Protein AF-A0A7S2VMK8-F1 (afdb_monomer_lite)

Radius of gyration: 17.25 Å; chains: 1; bounding box: 42×34×52 Å

Organism: NCBI:txid1333877

pLDDT: mean 91.57, std 7.91, range [47.5, 98.19]

Foldseek 3Di:
DDAFFWDKDKDFLVQEAAPDPDDDQADPVRDGLVVVLVCVVVVVDDQAPDPVNAFEWEDEPNGIHTPCRSSSVSQVVSQVVVPDPTDIHIYRYHYDYNVVVVVCVVPVPDPPNPPDDDDD

Structure (mmCIF, N/CA/C/O backbone):
data_AF-A0A7S2VMK8-F1
#
_entry.id   AF-A0A7S2VMK8-F1
#
loop_
_atom_site.group_PDB
_atom_site.id
_atom_site.type_symbol
_atom_site.label_atom_id
_atom_site.label_alt_id
_atom_site.label_comp_id
_atom_site.label_asym_id
_atom_site.label_entity_id
_atom_site.label_seq_id
_atom_site.pdbx_PDB_ins_code
_atom_site.Cartn_x
_atom_site.Cartn_y
_atom_site.Cartn_z
_atom_site.occupancy
_atom_site.B_iso_or_equiv
_atom_site.auth_seq_id
_atom_site.auth_comp_id
_atom_site.auth_asym_id
_atom_site.auth_atom_id
_atom_site.pdbx_PDB_model_num
ATOM 1 N N . ALA A 1 1 ? -8.388 -15.042 -12.841 1.00 50.34 1 ALA A N 1
ATOM 2 C CA . ALA A 1 1 ? -8.205 -13.576 -12.823 1.00 50.34 1 ALA A CA 1
ATOM 3 C C . ALA A 1 1 ? -7.507 -13.167 -14.111 1.00 50.34 1 ALA A C 1
ATOM 5 O O . ALA A 1 1 ? -6.455 -13.724 -14.414 1.00 50.34 1 ALA A O 1
ATOM 6 N N . SER A 1 2 ? -8.116 -12.277 -14.892 1.00 47.50 2 SER A N 1
ATOM 7 C CA . SER A 1 2 ? -7.517 -11.703 -16.099 1.00 47.50 2 SER A CA 1
ATOM 8 C C . SER A 1 2 ? -6.216 -10.984 -15.727 1.00 47.50 2 SER A C 1
ATOM 10 O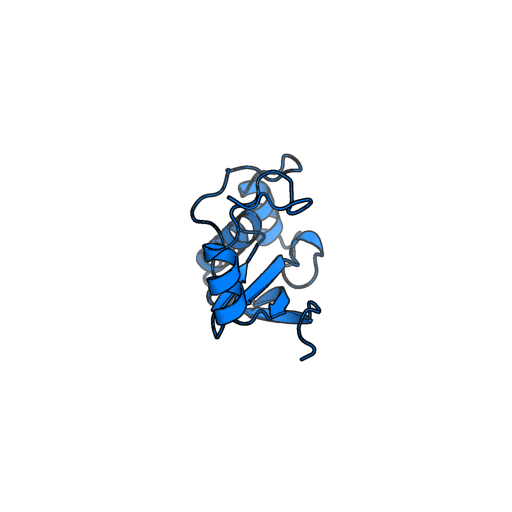 O . SER A 1 2 ? -6.181 -10.167 -14.807 1.00 47.50 2 SER A O 1
ATOM 12 N N . ARG A 1 3 ? -5.110 -11.335 -16.391 1.00 60.66 3 ARG A N 1
ATOM 13 C CA . ARG A 1 3 ? -3.814 -10.680 -16.164 1.00 60.66 3 ARG A CA 1
ATOM 14 C C . ARG A 1 3 ? -3.943 -9.206 -16.569 1.00 60.66 3 ARG A C 1
ATOM 16 O O . ARG A 1 3 ? -4.413 -8.919 -17.662 1.00 60.66 3 ARG A O 1
ATOM 23 N N . GLY A 1 4 ? -3.544 -8.288 -15.690 1.00 68.12 4 GLY A N 1
ATOM 24 C CA . GLY A 1 4 ? -3.442 -6.855 -15.996 1.00 68.12 4 GLY A CA 1
ATOM 25 C C . GLY A 1 4 ? -4.622 -5.962 -15.595 1.00 68.12 4 GLY A C 1
ATOM 26 O O . GLY A 1 4 ? -4.434 -4.750 -15.559 1.00 68.12 4 GLY A O 1
ATOM 27 N N . GLN A 1 5 ? -5.793 -6.497 -15.224 1.00 80.25 5 GLN A N 1
ATOM 28 C CA . GLN A 1 5 ? -6.880 -5.663 -14.689 1.00 80.25 5 GLN A CA 1
ATOM 29 C C . GLN A 1 5 ? -6.852 -5.606 -13.151 1.00 80.25 5 GLN A C 1
ATOM 31 O O . GLN A 1 5 ? -6.738 -6.655 -12.508 1.00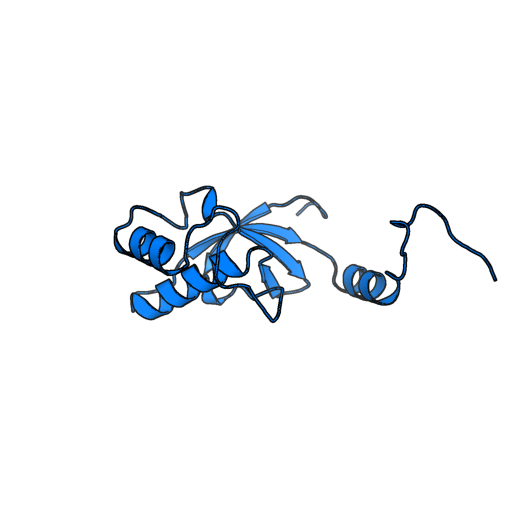 80.25 5 GLN A O 1
ATOM 36 N N . PRO A 1 6 ? -6.971 -4.412 -12.537 1.00 89.38 6 PRO A N 1
ATOM 37 C CA . PRO A 1 6 ? -7.058 -4.295 -11.087 1.00 89.38 6 PRO A CA 1
ATOM 38 C C . PRO A 1 6 ? -8.346 -4.933 -10.557 1.00 89.38 6 PRO A C 1
ATOM 40 O O . PRO A 1 6 ? -9.441 -4.606 -11.010 1.00 89.38 6 PRO A O 1
ATOM 43 N N . MET A 1 7 ? -8.231 -5.791 -9.545 1.00 94.00 7 MET A N 1
ATOM 44 C CA . MET A 1 7 ? -9.374 -6.388 -8.847 1.00 94.00 7 MET A CA 1
ATOM 45 C C . MET A 1 7 ? -9.538 -5.778 -7.457 1.00 94.00 7 MET A C 1
ATOM 47 O O . MET A 1 7 ? -8.558 -5.605 -6.730 1.00 94.00 7 MET A O 1
ATOM 51 N N . LEU A 1 8 ? -10.777 -5.487 -7.054 1.00 95.88 8 LEU A N 1
ATOM 52 C CA . LEU A 1 8 ? -11.056 -5.058 -5.684 1.00 95.88 8 LEU A CA 1
ATOM 53 C C . LEU A 1 8 ? -10.937 -6.241 -4.717 1.00 95.88 8 LEU A C 1
ATOM 55 O O . LEU A 1 8 ? -11.526 -7.295 -4.938 1.00 95.88 8 LEU A O 1
ATOM 59 N N . ARG A 1 9 ? -10.178 -6.059 -3.635 1.00 96.31 9 ARG A N 1
ATOM 60 C CA . ARG A 1 9 ? -9.985 -7.052 -2.572 1.00 96.31 9 ARG A CA 1
ATOM 61 C C . ARG A 1 9 ? -10.084 -6.401 -1.203 1.00 96.31 9 ARG A C 1
ATOM 63 O O . ARG A 1 9 ? -9.647 -5.267 -1.022 1.00 96.31 9 ARG A O 1
ATOM 70 N N . VAL A 1 10 ? -10.621 -7.144 -0.242 1.00 97.69 10 VAL A N 1
ATOM 71 C CA . VAL A 1 10 ? -10.575 -6.791 1.178 1.00 97.69 10 VAL A CA 1
ATOM 72 C C . VAL A 1 10 ? -9.571 -7.713 1.853 1.00 97.69 10 VAL A C 1
ATOM 74 O O . VAL A 1 10 ? -9.671 -8.930 1.712 1.00 97.69 10 VAL A O 1
ATOM 77 N N . VAL A 1 11 ? -8.576 -7.138 2.524 1.00 96.69 11 VAL A N 1
ATOM 78 C CA . VAL A 1 11 ? -7.509 -7.892 3.201 1.00 96.69 11 VAL A CA 1
ATOM 79 C C . VAL A 1 11 ? -7.162 -7.252 4.547 1.00 96.69 11 VAL A C 1
ATOM 81 O O . VAL A 1 11 ? -7.356 -6.039 4.693 1.00 96.69 11 VAL A O 1
ATOM 84 N N . PRO A 1 12 ? -6.613 -8.014 5.508 1.00 97.44 12 PRO A N 1
ATOM 85 C CA . PRO A 1 12 ? -6.024 -7.447 6.716 1.00 97.44 12 PRO A CA 1
ATOM 86 C C . PRO A 1 12 ? -4.860 -6.511 6.371 1.00 97.44 12 PRO A C 1
ATOM 88 O O . PRO A 1 12 ? -3.990 -6.855 5.569 1.00 97.44 12 PRO A O 1
ATOM 91 N N . VAL A 1 13 ? -4.806 -5.331 6.989 1.00 97.62 13 VAL A N 1
ATOM 92 C CA . VAL A 1 13 ? -3.762 -4.328 6.717 1.00 97.62 13 VAL A CA 1
ATOM 93 C C . VAL A 1 13 ? -2.365 -4.844 7.071 1.00 97.62 13 VAL A C 1
ATOM 95 O O . VAL A 1 13 ? -1.389 -4.513 6.390 1.00 97.62 13 VAL A O 1
ATOM 98 N N . ARG A 1 14 ? -2.251 -5.707 8.087 1.00 97.00 14 ARG A N 1
ATOM 99 C CA . ARG A 1 14 ? -0.998 -6.375 8.463 1.00 97.00 14 ARG A CA 1
ATOM 100 C C . ARG A 1 14 ? -0.382 -7.219 7.342 1.00 97.00 14 ARG A C 1
ATOM 102 O O . ARG A 1 14 ? 0.840 -7.238 7.229 1.00 97.00 14 ARG A O 1
ATOM 109 N N . ASP A 1 15 ? -1.192 -7.790 6.450 1.00 97.62 15 ASP A N 1
ATOM 110 C CA . ASP A 1 15 ? -0.723 -8.667 5.363 1.00 97.62 15 ASP A CA 1
ATOM 111 C C . ASP A 1 15 ? -0.197 -7.887 4.142 1.00 97.62 15 ASP A C 1
ATOM 113 O O . ASP A 1 15 ? 0.392 -8.458 3.217 1.00 97.62 15 ASP A O 1
ATOM 117 N N . VAL A 1 16 ? -0.391 -6.566 4.129 1.00 98.00 16 VAL A N 1
ATOM 118 C CA . VAL A 1 16 ? 0.017 -5.674 3.039 1.00 98.00 16 VAL A CA 1
ATOM 119 C C . VAL A 1 16 ? 1.392 -5.079 3.330 1.00 98.00 16 VAL A C 1
ATOM 121 O O . VAL A 1 16 ? 1.656 -4.600 4.434 1.00 98.00 16 VAL A O 1
ATOM 124 N N . ARG A 1 17 ? 2.277 -5.084 2.332 1.00 98.19 17 ARG A N 1
ATOM 125 C CA . ARG A 1 17 ? 3.649 -4.567 2.428 1.00 98.19 17 ARG A CA 1
ATOM 126 C C . ARG A 1 17 ? 3.764 -3.183 1.802 1.00 98.19 17 ARG A C 1
ATOM 128 O O . ARG A 1 17 ? 3.008 -2.848 0.893 1.00 98.19 17 ARG A O 1
ATOM 135 N N . PHE A 1 18 ? 4.733 -2.401 2.260 1.00 97.94 18 PHE A N 1
ATOM 136 C CA . PHE A 1 18 ? 5.121 -1.151 1.608 1.00 97.94 18 PHE A CA 1
ATOM 137 C C . PHE A 1 18 ? 5.889 -1.444 0.311 1.00 97.94 18 PHE A C 1
ATOM 139 O O . PHE A 1 18 ? 6.693 -2.374 0.279 1.00 97.94 18 PHE A O 1
ATOM 146 N N . ALA A 1 19 ? 5.645 -0.675 -0.755 1.00 95.25 19 ALA A N 1
ATOM 147 C CA . ALA A 1 19 ? 6.376 -0.805 -2.027 1.00 95.25 19 ALA A CA 1
ATOM 148 C C . ALA A 1 19 ? 7.631 0.081 -2.116 1.00 95.25 19 ALA A C 1
ATOM 150 O O . ALA A 1 19 ? 8.394 -0.023 -3.069 1.00 95.25 19 ALA A O 1
ATOM 151 N N . GLN A 1 20 ? 7.828 0.969 -1.145 1.00 92.88 20 GLN A N 1
ATOM 152 C CA . GLN A 1 20 ? 8.941 1.922 -1.085 1.00 92.88 20 GLN A CA 1
ATOM 153 C C . GLN A 1 20 ? 9.507 1.878 0.331 1.00 92.88 20 GLN A C 1
ATOM 155 O O . GLN A 1 20 ? 8.755 1.645 1.278 1.00 92.88 20 GLN A O 1
ATOM 160 N N . GLU A 1 21 ? 10.807 2.107 0.451 1.00 93.62 21 GLU A N 1
ATOM 161 C CA . GLU A 1 21 ? 11.526 2.095 1.725 1.00 93.62 21 GLU A CA 1
ATOM 162 C C . GLU A 1 21 ? 11.313 3.381 2.533 1.00 93.62 21 GLU A C 1
ATOM 164 O O . GLU A 1 21 ? 11.254 3.340 3.758 1.00 93.62 21 GLU A O 1
ATOM 169 N N . SER A 1 22 ? 11.121 4.516 1.856 1.00 91.06 22 SER A N 1
ATOM 170 C CA . SER A 1 22 ? 10.923 5.821 2.485 1.00 91.06 22 SER A CA 1
ATOM 171 C C . SER A 1 22 ? 9.645 6.508 2.003 1.00 91.06 22 SER A C 1
ATOM 173 O O . SER A 1 22 ? 9.148 6.281 0.895 1.00 91.06 22 SER A O 1
ATOM 175 N N . ILE A 1 23 ? 9.088 7.356 2.868 1.00 90.62 23 ILE A N 1
ATOM 176 C CA . ILE A 1 23 ? 7.937 8.213 2.586 1.00 90.62 23 ILE A CA 1
ATOM 177 C C . ILE A 1 23 ? 8.160 9.599 3.193 1.00 90.62 23 ILE A C 1
ATOM 179 O O . ILE A 1 23 ? 8.675 9.721 4.296 1.00 90.62 23 ILE A O 1
ATOM 183 N N . GLY A 1 24 ? 7.738 10.648 2.483 1.00 85.75 24 GLY A N 1
ATOM 184 C CA . GLY A 1 24 ? 7.601 11.989 3.076 1.00 85.75 24 GLY A CA 1
ATOM 185 C C . GLY A 1 24 ? 6.419 12.061 4.052 1.00 85.75 24 GLY A C 1
ATOM 186 O O . GLY A 1 24 ? 5.494 11.256 3.925 1.00 85.75 24 GLY A O 1
ATOM 187 N N . HIS A 1 25 ? 6.441 13.035 4.964 1.00 81.31 25 HIS A N 1
ATOM 188 C CA . HIS A 1 25 ? 5.521 13.169 6.105 1.00 81.31 25 HIS A CA 1
ATOM 189 C C . HIS A 1 25 ? 4.156 13.814 5.785 1.00 81.31 25 HIS A C 1
ATOM 191 O O . HIS A 1 25 ? 3.273 13.833 6.637 1.00 81.31 25 HIS A O 1
ATOM 197 N N . GLU A 1 26 ? 3.945 14.294 4.556 1.00 82.12 26 GLU A N 1
ATOM 198 C CA . GLU A 1 26 ? 2.714 14.996 4.160 1.00 82.12 26 GLU A CA 1
ATOM 199 C C . GLU A 1 26 ? 1.997 14.292 3.010 1.00 82.12 26 GLU A C 1
ATOM 201 O O . GLU A 1 26 ? 2.616 13.649 2.155 1.00 82.12 26 GLU A O 1
ATOM 206 N N . PHE A 1 27 ? 0.676 14.416 2.935 1.00 86.56 27 PHE A N 1
ATOM 207 C CA . PHE A 1 27 ? -0.074 14.041 1.739 1.00 86.56 27 PHE A CA 1
ATOM 208 C C . PHE A 1 27 ? 0.049 15.122 0.653 1.00 86.56 27 PHE A C 1
ATOM 210 O O . PHE A 1 27 ? 0.369 16.272 0.923 1.00 86.56 27 PHE A O 1
ATOM 217 N N . LYS A 1 28 ? -0.212 14.760 -0.612 1.00 82.31 28 LYS A N 1
ATOM 218 C CA . LYS A 1 28 ? -0.162 15.723 -1.735 1.00 82.31 28 LYS A CA 1
ATOM 219 C C . LYS A 1 28 ? -1.195 16.852 -1.618 1.00 82.31 28 LYS A C 1
ATOM 221 O O . LYS A 1 28 ? -1.075 17.843 -2.320 1.00 82.31 28 LYS A O 1
ATOM 226 N N . ASP A 1 29 ? -2.218 16.665 -0.792 1.00 81.81 29 ASP A N 1
ATOM 227 C CA . ASP A 1 29 ? -3.295 17.624 -0.547 1.00 81.81 29 ASP A CA 1
ATOM 228 C C . ASP A 1 29 ? -3.043 18.500 0.694 1.00 81.81 29 ASP A C 1
ATOM 230 O O . ASP A 1 29 ? -3.958 19.174 1.154 1.00 81.81 29 ASP A O 1
ATOM 234 N N . GLY A 1 30 ? -1.825 18.475 1.249 1.00 82.06 30 GLY A N 1
ATOM 235 C CA . GLY A 1 30 ? -1.435 19.267 2.418 1.00 82.06 30 GLY A CA 1
ATOM 236 C C . GLY A 1 30 ? -1.904 18.698 3.758 1.00 82.06 30 GLY A C 1
ATOM 237 O O . GLY A 1 30 ? -1.571 19.253 4.801 1.00 82.06 30 GLY A O 1
ATOM 238 N N . ARG A 1 31 ? -2.650 17.584 3.773 1.00 85.88 31 ARG A N 1
ATOM 239 C CA . ARG A 1 31 ? -3.037 16.938 5.032 1.00 85.88 31 ARG A CA 1
ATOM 240 C C . ARG A 1 31 ? -1.845 16.257 5.696 1.00 85.88 31 ARG A C 1
ATOM 242 O O . ARG A 1 31 ? -0.986 15.675 5.022 1.00 85.88 31 ARG A O 1
ATOM 249 N N . THR A 1 32 ? -1.841 16.257 7.024 1.00 89.44 32 THR A N 1
ATOM 250 C CA . THR A 1 32 ? -0.841 15.546 7.831 1.00 89.44 32 THR A CA 1
ATOM 251 C C . THR A 1 32 ? -1.284 14.115 8.131 1.00 89.44 32 THR A C 1
ATOM 253 O O . THR A 1 32 ? -2.443 13.732 7.932 1.00 89.44 32 THR A O 1
ATOM 256 N N . PHE A 1 33 ? -0.357 13.288 8.616 1.00 92.75 33 PHE A N 1
ATOM 257 C CA . PHE A 1 33 ? -0.696 11.944 9.087 1.00 92.75 33 PHE A CA 1
ATOM 258 C C . PHE A 1 33 ? -1.613 11.989 10.306 1.00 92.75 33 PHE A C 1
ATOM 260 O O . PHE A 1 33 ? -2.557 11.204 10.360 1.00 92.75 33 PHE A O 1
ATOM 267 N N . ASP A 1 34 ? -1.389 12.929 11.224 1.00 90.69 34 ASP A N 1
ATOM 268 C CA . ASP A 1 34 ? -2.188 13.071 12.444 1.00 90.69 34 ASP A CA 1
ATOM 269 C C . ASP A 1 34 ? -3.652 13.379 12.129 1.00 90.69 34 ASP A C 1
ATOM 271 O O . ASP A 1 34 ? -4.537 12.687 12.623 1.00 90.69 34 ASP A O 1
ATOM 275 N N . GLN A 1 35 ? -3.916 14.286 11.183 1.00 91.50 35 GLN A N 1
ATOM 276 C CA . GLN A 1 35 ? -5.283 14.572 10.734 1.00 91.50 35 GLN A CA 1
ATOM 277 C C . GLN A 1 35 ? -6.007 13.319 10.220 1.00 91.50 35 GLN A C 1
ATOM 279 O O . GLN A 1 35 ? -7.184 13.106 10.512 1.00 91.50 35 GLN A O 1
ATOM 284 N N . LEU A 1 36 ? -5.317 12.457 9.462 1.00 93.94 36 LEU A N 1
ATOM 285 C CA . LEU A 1 36 ? -5.916 11.205 9.001 1.00 93.94 36 LEU A CA 1
ATOM 286 C C . LEU A 1 36 ? -6.127 10.213 10.154 1.00 93.94 36 LEU A C 1
ATOM 288 O O . LEU A 1 36 ? -7.114 9.479 10.150 1.00 93.94 36 LEU A O 1
ATOM 292 N N . MET A 1 37 ? -5.212 10.167 11.120 1.00 94.44 37 MET A N 1
ATOM 293 C CA . MET A 1 37 ? -5.341 9.319 12.305 1.00 94.44 37 MET A CA 1
ATOM 294 C C . MET A 1 37 ? -6.543 9.729 13.163 1.00 94.44 37 MET A C 1
ATOM 296 O O . MET A 1 37 ? -7.293 8.852 13.594 1.00 94.44 37 MET A O 1
ATOM 300 N N . ASP A 1 38 ? -6.776 11.029 13.336 1.00 93.75 38 ASP A N 1
ATOM 301 C CA . ASP A 1 38 ? -7.930 11.569 14.062 1.00 93.75 38 ASP A CA 1
ATOM 302 C C . ASP A 1 38 ? -9.247 11.279 13.330 1.00 93.75 38 ASP A C 1
ATOM 304 O O . ASP A 1 38 ? -10.231 10.837 13.933 1.00 93.75 38 ASP A O 1
ATOM 308 N N . ASP A 1 39 ? -9.266 11.434 12.003 1.00 94.62 39 ASP A N 1
ATOM 309 C CA . ASP A 1 39 ? -10.420 11.069 11.178 1.00 94.62 39 ASP A CA 1
ATOM 310 C C . ASP A 1 39 ? -10.727 9.556 11.267 1.00 94.62 39 ASP A C 1
ATOM 312 O O . ASP A 1 39 ? -11.894 9.154 11.285 1.00 94.62 39 ASP A O 1
ATOM 316 N N . LEU A 1 40 ? -9.702 8.697 11.340 1.00 94.88 40 LEU A N 1
ATOM 317 C CA . LEU A 1 40 ? -9.866 7.250 11.535 1.00 94.88 40 LEU A CA 1
ATOM 318 C C . LEU A 1 40 ? -10.394 6.922 12.940 1.00 94.88 40 LEU A C 1
ATOM 320 O O . LEU A 1 40 ? -11.286 6.082 13.074 1.00 94.88 40 LEU A O 1
ATOM 324 N N . ALA A 1 41 ? -9.871 7.585 13.975 1.00 93.81 41 ALA A N 1
ATOM 325 C CA . ALA A 1 41 ? -10.262 7.368 15.367 1.00 93.81 41 ALA A CA 1
ATOM 326 C C . ALA A 1 41 ? -11.699 7.827 15.653 1.00 93.81 41 ALA A C 1
ATOM 328 O O . ALA A 1 41 ? -12.457 7.104 16.299 1.00 93.81 41 ALA A O 1
ATOM 329 N N . SER A 1 42 ? -12.094 8.982 15.113 1.00 94.56 42 SER A N 1
ATOM 330 C CA . SER A 1 42 ? -13.461 9.516 15.207 1.00 94.56 42 SER A CA 1
ATOM 331 C C . SER A 1 42 ? -14.472 8.765 14.331 1.00 94.56 42 SER A C 1
ATOM 333 O O . SER A 1 42 ? -15.681 8.924 14.489 1.00 94.56 42 SER A O 1
ATOM 335 N N . GLY A 1 43 ? -14.003 7.945 13.385 1.00 92.62 43 GLY A N 1
ATOM 336 C CA . GLY A 1 43 ? -14.849 7.233 12.427 1.00 92.62 43 GLY A CA 1
ATOM 337 C C . GLY A 1 43 ? -15.344 8.090 11.257 1.00 92.62 43 GLY A C 1
ATOM 338 O O . GLY A 1 43 ? -16.116 7.581 10.434 1.00 92.62 43 GLY A O 1
ATOM 339 N N . LYS A 1 44 ? -14.877 9.344 11.148 1.00 93.44 44 LYS A N 1
ATOM 340 C CA . LYS A 1 44 ? -15.078 10.231 9.991 1.00 93.44 44 LYS A CA 1
ATOM 341 C C . LYS A 1 44 ? -14.439 9.672 8.720 1.00 93.44 44 LYS A C 1
ATOM 343 O O . LYS A 1 44 ? -14.950 9.902 7.627 1.00 93.44 44 LYS A O 1
ATOM 348 N N . ALA A 1 45 ? -13.369 8.889 8.855 1.00 93.62 45 ALA A N 1
ATOM 349 C CA . ALA A 1 45 ? -12.797 8.088 7.784 1.00 93.62 45 ALA A CA 1
ATOM 350 C C . ALA A 1 45 ? -12.938 6.589 8.087 1.00 93.62 45 ALA A C 1
ATOM 352 O O . ALA A 1 45 ? -12.489 6.083 9.112 1.00 93.62 45 ALA A O 1
ATOM 353 N N . ARG A 1 46 ? -13.540 5.846 7.152 1.00 93.56 46 ARG A N 1
ATOM 354 C CA . ARG A 1 46 ? -13.749 4.389 7.257 1.00 93.56 46 ARG A CA 1
ATOM 355 C C . ARG A 1 46 ? -12.979 3.638 6.162 1.00 93.56 46 ARG A C 1
ATOM 357 O O . ARG A 1 46 ? -13.316 3.822 4.987 1.00 93.56 46 ARG A O 1
ATOM 364 N N . PRO A 1 47 ? -12.013 2.756 6.502 1.00 93.38 47 PRO A N 1
ATOM 365 C CA . PRO A 1 47 ? -11.123 2.109 5.524 1.00 93.38 47 PRO A CA 1
ATOM 366 C C . PRO A 1 47 ? -11.799 1.263 4.440 1.00 93.38 47 PRO A C 1
ATOM 368 O O . PRO A 1 47 ? -11.266 1.126 3.341 1.00 93.38 47 PRO A O 1
ATOM 371 N N . LEU A 1 48 ? -12.983 0.715 4.720 1.00 94.56 48 LEU A N 1
ATOM 372 C CA . LEU A 1 48 ? -13.729 -0.108 3.761 1.00 94.56 48 LEU A CA 1
ATOM 373 C C . LEU A 1 48 ? -14.654 0.706 2.843 1.00 94.56 48 LEU A C 1
ATOM 375 O O . LEU A 1 48 ? -15.070 0.210 1.796 1.00 94.56 48 LEU A O 1
ATOM 379 N N . VAL A 1 49 ? -14.965 1.953 3.211 1.00 90.25 49 VAL A N 1
ATOM 380 C CA . VAL A 1 49 ? -15.996 2.764 2.546 1.00 90.25 49 VAL A CA 1
ATOM 381 C C . VAL A 1 49 ? -15.365 3.902 1.751 1.00 90.25 49 VAL A C 1
ATOM 383 O O . VAL A 1 49 ? -15.622 4.041 0.550 1.00 90.25 49 VAL A O 1
ATOM 386 N N . HIS A 1 50 ? -14.497 4.692 2.391 1.00 90.44 50 HIS A N 1
ATOM 387 C CA . HIS A 1 50 ? -13.957 5.907 1.788 1.00 90.44 50 HIS A CA 1
ATOM 388 C C . HIS A 1 50 ? -13.085 5.592 0.573 1.00 90.44 50 HIS A C 1
ATOM 390 O O . HIS A 1 50 ? -12.127 4.819 0.642 1.00 90.44 50 HIS A O 1
ATOM 396 N N . ARG A 1 51 ? -13.378 6.258 -0.551 1.00 89.19 51 ARG A N 1
ATOM 397 C CA . ARG A 1 51 ? -12.598 6.131 -1.794 1.00 89.19 51 ARG A CA 1
ATOM 398 C C . ARG A 1 51 ? -11.129 6.496 -1.585 1.00 89.19 51 ARG A C 1
ATOM 400 O O . ARG A 1 51 ? -10.264 5.791 -2.087 1.00 89.19 51 ARG A O 1
ATOM 407 N N . PHE A 1 52 ? -10.849 7.519 -0.774 1.00 89.25 52 PHE A N 1
ATOM 408 C CA . PHE A 1 52 ? -9.485 7.914 -0.404 1.00 89.25 52 PHE A CA 1
ATOM 409 C C . PHE A 1 52 ? -8.684 6.777 0.262 1.00 89.25 52 PHE A C 1
ATOM 411 O O . PHE A 1 52 ? -7.477 6.667 0.054 1.00 89.25 52 PHE A O 1
ATOM 418 N N . LEU A 1 53 ? -9.353 5.891 1.006 1.00 92.75 53 LEU A N 1
ATOM 419 C CA . LEU A 1 53 ? -8.741 4.746 1.689 1.00 92.75 53 LEU A CA 1
ATOM 420 C C . LEU A 1 53 ? -8.774 3.455 0.864 1.00 92.75 53 LEU A C 1
ATOM 422 O O . LEU A 1 53 ? -8.358 2.403 1.338 1.00 92.75 53 LEU A O 1
ATOM 426 N N . THR A 1 54 ? -9.223 3.534 -0.390 1.00 95.88 54 THR A N 1
ATOM 427 C CA . THR A 1 54 ? -9.047 2.445 -1.350 1.00 95.88 54 THR A CA 1
ATOM 428 C C . THR A 1 54 ? -7.656 2.553 -1.945 1.00 95.88 54 THR A C 1
ATOM 430 O O . THR A 1 54 ? -7.398 3.459 -2.738 1.00 95.88 54 THR A O 1
ATOM 433 N N . LEU A 1 55 ? -6.754 1.673 -1.518 1.00 96.56 55 LEU A N 1
ATOM 434 C CA . LEU A 1 55 ? -5.351 1.755 -1.916 1.00 96.56 55 LEU A CA 1
ATOM 435 C C . LEU A 1 55 ? -5.098 0.963 -3.194 1.00 96.56 55 LEU A C 1
ATOM 437 O O . LEU A 1 55 ? -5.739 -0.052 -3.453 1.00 96.56 55 LEU A O 1
ATOM 441 N N . GLU A 1 56 ? -4.134 1.409 -3.976 1.00 97.12 56 GLU A N 1
ATOM 442 C CA . GLU A 1 56 ? -3.616 0.680 -5.123 1.00 97.12 56 GLU A CA 1
ATOM 443 C C . GLU A 1 56 ? -2.496 -0.249 -4.674 1.00 97.12 56 GLU A C 1
ATOM 445 O O . GLU A 1 56 ? -1.644 0.124 -3.863 1.00 97.12 56 GLU A O 1
ATOM 450 N N . ALA A 1 57 ? -2.502 -1.472 -5.187 1.00 97.12 57 ALA A N 1
ATOM 451 C CA . ALA A 1 57 ? -1.519 -2.474 -4.832 1.00 97.12 57 ALA A CA 1
ATOM 452 C C . ALA A 1 57 ? -1.167 -3.373 -6.016 1.00 97.12 57 ALA A C 1
ATOM 454 O O . ALA A 1 57 ? -1.965 -3.606 -6.924 1.00 97.12 57 ALA A O 1
ATOM 455 N N . VAL A 1 58 ? 0.035 -3.931 -5.957 1.00 95.62 58 VAL A N 1
ATOM 456 C CA . VAL A 1 58 ? 0.527 -4.936 -6.893 1.00 95.62 58 VAL A CA 1
ATOM 457 C C . VAL A 1 58 ? 0.757 -6.232 -6.132 1.00 95.62 58 VAL A C 1
ATOM 459 O O . VAL A 1 58 ? 1.382 -6.241 -5.071 1.00 95.62 58 VAL A O 1
ATOM 462 N N . GLN A 1 59 ? 0.258 -7.343 -6.666 1.00 95.69 59 GLN A N 1
ATOM 463 C CA . GLN A 1 59 ? 0.601 -8.666 -6.163 1.00 95.69 59 GLN A CA 1
ATOM 464 C C . GLN A 1 59 ? 1.723 -9.266 -7.010 1.00 95.69 59 GLN A C 1
ATOM 466 O O . GLN A 1 59 ? 1.557 -9.434 -8.216 1.00 95.69 59 GLN A O 1
ATOM 471 N N . ILE A 1 60 ? 2.826 -9.634 -6.355 1.00 93.31 60 ILE A N 1
ATOM 472 C CA . ILE A 1 60 ? 3.976 -10.314 -6.960 1.00 93.31 60 ILE A CA 1
ATOM 473 C C . ILE A 1 60 ? 4.167 -11.638 -6.217 1.00 93.31 60 ILE A C 1
ATOM 475 O O . ILE A 1 60 ? 4.506 -11.668 -5.027 1.00 93.31 60 ILE A O 1
ATOM 479 N N . GLY A 1 61 ? 3.889 -12.752 -6.897 1.00 91.19 61 GLY A N 1
ATOM 480 C CA . GLY A 1 61 ? 3.811 -14.065 -6.255 1.00 91.19 61 GLY A CA 1
ATOM 481 C C . GLY A 1 61 ? 2.738 -14.086 -5.157 1.00 91.19 61 GLY A C 1
ATOM 482 O O . GLY A 1 61 ? 1.563 -13.825 -5.417 1.00 91.19 61 GLY A O 1
ATOM 483 N N . ARG A 1 62 ? 3.141 -14.382 -3.914 1.00 93.19 62 ARG A N 1
ATOM 484 C CA . ARG A 1 62 ? 2.249 -14.422 -2.733 1.00 93.19 62 ARG A CA 1
ATOM 485 C C . ARG A 1 62 ? 2.188 -13.108 -1.947 1.00 93.19 62 ARG A C 1
ATOM 487 O O . ARG A 1 62 ? 1.466 -13.023 -0.961 1.00 93.19 62 ARG A O 1
ATOM 494 N N . LYS A 1 63 ? 2.969 -12.099 -2.335 1.00 95.94 63 LYS A N 1
ATOM 495 C CA . LYS A 1 63 ? 3.123 -10.847 -1.583 1.00 95.94 63 LYS A CA 1
ATOM 496 C C . LYS A 1 63 ? 2.295 -9.742 -2.233 1.00 95.94 63 LYS A C 1
ATOM 498 O O . LYS A 1 63 ? 2.289 -9.628 -3.456 1.00 95.94 63 LYS A O 1
ATOM 503 N N . VAL A 1 64 ? 1.639 -8.919 -1.417 1.00 97.50 64 VAL A N 1
ATOM 504 C CA . VAL A 1 64 ? 0.891 -7.735 -1.863 1.00 97.50 64 VAL A CA 1
ATOM 505 C C . VAL A 1 64 ? 1.642 -6.486 -1.416 1.00 97.50 64 VAL A C 1
ATOM 507 O O . VAL A 1 64 ? 1.884 -6.307 -0.224 1.00 97.50 64 VAL A O 1
ATOM 510 N N . PHE A 1 65 ? 2.008 -5.636 -2.370 1.00 97.38 65 PHE A N 1
ATOM 511 C CA . PHE A 1 65 ? 2.731 -4.387 -2.150 1.00 97.38 65 PHE A CA 1
ATOM 512 C C . PHE A 1 65 ? 1.817 -3.204 -2.457 1.00 97.38 65 PHE A C 1
ATOM 514 O O . PHE A 1 65 ? 1.260 -3.121 -3.548 1.00 97.38 65 PHE A O 1
ATOM 521 N N . CYS A 1 66 ? 1.644 -2.298 -1.503 1.00 97.56 66 CYS A N 1
ATOM 522 C CA . CYS A 1 66 ? 0.837 -1.096 -1.662 1.00 97.56 66 CYS A CA 1
ATOM 523 C C . CYS A 1 66 ? 1.645 0.018 -2.326 1.00 97.56 66 CYS A C 1
ATOM 525 O O . CYS A 1 66 ? 2.756 0.308 -1.900 1.00 97.56 66 CYS A O 1
ATOM 527 N N . LEU A 1 67 ? 1.061 0.681 -3.321 1.00 95.81 67 LEU A N 1
ATOM 528 C CA . LEU A 1 67 ? 1.651 1.839 -3.995 1.00 95.81 67 LEU A CA 1
ATOM 529 C C . LEU A 1 67 ? 1.341 3.158 -3.265 1.00 95.81 67 LEU A C 1
ATOM 531 O O . LEU A 1 67 ? 1.962 4.185 -3.520 1.00 95.81 67 LEU A O 1
ATOM 535 N N . ASN A 1 68 ? 0.386 3.155 -2.331 1.00 95.19 68 ASN A N 1
ATOM 536 C CA . ASN A 1 68 ? 0.023 4.317 -1.518 1.00 95.19 68 ASN A CA 1
ATOM 537 C C . ASN A 1 68 ? 0.602 4.215 -0.096 1.00 95.19 68 ASN A C 1
ATOM 539 O O . ASN A 1 68 ? -0.146 4.230 0.886 1.00 95.19 68 ASN A O 1
ATOM 543 N N . ASN A 1 69 ? 1.931 4.134 0.025 1.00 94.94 69 ASN A N 1
ATOM 544 C CA . ASN A 1 69 ? 2.616 3.878 1.299 1.00 94.94 69 ASN A CA 1
ATOM 545 C C . ASN A 1 69 ? 2.198 4.802 2.450 1.00 94.94 69 ASN A C 1
ATOM 547 O O . ASN A 1 69 ? 1.973 4.311 3.548 1.00 94.94 69 ASN A O 1
ATOM 551 N N . ARG A 1 70 ? 2.041 6.113 2.211 1.00 95.06 70 ARG A N 1
ATOM 552 C CA . ARG A 1 70 ? 1.630 7.072 3.259 1.00 95.06 70 ARG A CA 1
ATOM 553 C C . ARG A 1 70 ? 0.291 6.689 3.899 1.00 9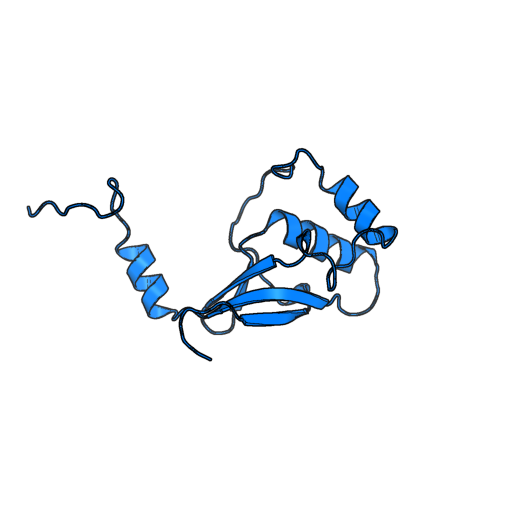5.06 70 ARG A C 1
ATOM 555 O O . ARG A 1 70 ? 0.167 6.647 5.115 1.00 95.06 70 ARG A O 1
ATOM 562 N N . ARG A 1 71 ? -0.703 6.323 3.079 1.00 95.44 71 ARG A N 1
ATOM 563 C CA . ARG A 1 71 ? -2.019 5.882 3.576 1.00 95.44 71 ARG A CA 1
ATOM 564 C C . ARG A 1 71 ? -1.931 4.520 4.264 1.00 95.44 71 ARG A C 1
ATOM 566 O O . ARG A 1 71 ? -2.572 4.325 5.291 1.00 95.44 71 ARG A O 1
ATOM 573 N N . LEU A 1 72 ? -1.126 3.594 3.730 1.00 97.19 72 LEU A N 1
ATOM 574 C CA . LEU A 1 72 ? -0.883 2.303 4.382 1.00 97.19 72 LEU A CA 1
ATOM 575 C C . LEU A 1 72 ? -0.230 2.480 5.761 1.00 97.19 72 LEU A C 1
ATOM 577 O O . LEU A 1 72 ? -0.608 1.779 6.694 1.00 97.19 72 LEU A O 1
ATOM 581 N N . HIS A 1 73 ? 0.708 3.419 5.892 1.00 96.44 73 HIS A N 1
ATOM 582 C CA . HIS A 1 73 ? 1.405 3.710 7.141 1.00 96.44 73 HIS A CA 1
ATOM 583 C C . HIS A 1 73 ? 0.421 4.157 8.226 1.00 96.44 73 HIS A C 1
ATOM 585 O O . HIS A 1 73 ? 0.360 3.530 9.281 1.00 96.44 73 HIS A O 1
ATOM 591 N N . CYS A 1 74 ? -0.442 5.137 7.930 1.00 96.00 74 CYS A N 1
ATOM 592 C CA . CYS A 1 74 ? -1.503 5.552 8.852 1.00 96.00 74 CYS A CA 1
ATOM 593 C C . CYS A 1 74 ? -2.433 4.386 9.232 1.00 96.00 74 CYS A C 1
ATOM 595 O O . CYS A 1 74 ? -2.754 4.207 10.400 1.00 96.00 74 CYS A O 1
ATOM 597 N N . LEU A 1 75 ? -2.842 3.549 8.271 1.00 96.88 75 LEU A N 1
ATOM 598 C CA . LEU A 1 75 ? -3.745 2.425 8.547 1.00 96.88 75 LEU A CA 1
ATOM 599 C C . LEU A 1 75 ? -3.106 1.344 9.435 1.00 96.88 75 LEU A C 1
ATOM 601 O O . LEU A 1 75 ? -3.793 0.807 10.302 1.00 96.88 75 LEU A O 1
ATOM 605 N N . LYS A 1 76 ? -1.814 1.039 9.252 1.00 97.00 76 LYS A N 1
ATOM 606 C CA . LYS A 1 76 ? -1.079 0.115 10.133 1.00 97.00 76 LYS A CA 1
ATOM 607 C C . LYS A 1 76 ? -0.923 0.691 11.541 1.00 97.00 76 LYS A C 1
ATOM 609 O O . LYS A 1 76 ? -1.311 0.032 12.498 1.00 97.00 76 LYS A O 1
ATOM 614 N N . ASN A 1 77 ? -0.491 1.949 11.660 1.00 95.31 77 ASN A N 1
ATOM 615 C CA . ASN A 1 77 ? -0.403 2.629 12.958 1.00 95.31 77 ASN A CA 1
ATOM 616 C C . ASN A 1 77 ? -1.764 2.660 13.670 1.00 95.31 77 ASN A C 1
ATOM 618 O O . ASN A 1 77 ? -1.849 2.510 14.886 1.00 95.31 77 ASN A O 1
ATOM 622 N N . PHE A 1 78 ? -2.855 2.848 12.923 1.00 96.12 78 PHE A N 1
ATOM 623 C CA . PHE A 1 78 ? -4.203 2.832 13.483 1.00 96.12 78 PHE A CA 1
ATOM 624 C C . PHE A 1 78 ? -4.621 1.439 13.977 1.00 96.12 78 PHE A C 1
ATOM 626 O O . PHE A 1 78 ? -5.239 1.334 15.038 1.00 96.12 78 PHE A O 1
ATOM 633 N N . GLU A 1 79 ? -4.272 0.369 13.253 1.00 96.25 79 GLU A N 1
ATOM 634 C CA . GLU A 1 79 ? -4.470 -1.013 13.717 1.00 96.25 79 GLU A CA 1
ATOM 635 C C . GLU A 1 79 ? -3.723 -1.280 15.031 1.00 96.25 79 GLU A C 1
ATOM 637 O O . GLU A 1 79 ? -4.312 -1.823 15.967 1.00 96.25 79 GLU A O 1
ATOM 642 N N . GLU A 1 80 ? -2.470 -0.839 15.134 1.00 94.31 80 GLU A N 1
ATOM 643 C CA . GLU A 1 80 ? -1.658 -0.986 16.346 1.00 94.31 80 GLU A CA 1
ATOM 644 C C . GLU A 1 80 ? -2.255 -0.211 17.532 1.00 94.31 80 GLU A C 1
ATOM 646 O O . GLU A 1 80 ? -2.398 -0.752 18.632 1.00 94.31 80 GLU A O 1
ATOM 651 N N . ARG A 1 81 ? -2.683 1.041 17.311 1.00 94.12 81 ARG A N 1
ATOM 652 C CA . ARG A 1 81 ? -3.241 1.907 18.366 1.00 94.12 81 ARG A CA 1
ATOM 653 C C . ARG A 1 81 ? -4.598 1.441 18.878 1.00 94.12 81 ARG A C 1
ATOM 655 O O . ARG A 1 81 ? -4.859 1.544 20.074 1.00 94.12 81 ARG A O 1
ATOM 662 N N . ARG A 1 82 ? -5.479 0.930 18.010 1.00 92.69 82 ARG A N 1
ATOM 663 C CA . ARG A 1 82 ? -6.847 0.575 18.423 1.00 92.69 82 ARG A CA 1
ATOM 664 C C . ARG A 1 82 ? -6.914 -0.651 19.337 1.00 92.69 82 ARG A C 1
ATOM 666 O O . ARG A 1 82 ? -7.964 -0.856 19.936 1.00 92.69 82 ARG A O 1
ATOM 673 N N . ARG A 1 83 ? -5.859 -1.484 19.390 1.00 84.00 83 ARG A N 1
ATOM 674 C CA . ARG A 1 83 ? -5.786 -2.745 20.167 1.00 84.00 83 ARG A CA 1
ATOM 675 C C . ARG A 1 83 ? -7.048 -3.626 20.050 1.00 84.00 83 ARG A C 1
ATOM 677 O O . ARG A 1 83 ? -7.467 -4.277 21.000 1.00 84.00 83 ARG A O 1
ATOM 684 N N . ARG A 1 84 ? -7.678 -3.620 18.872 1.00 85.75 84 ARG A N 1
ATOM 685 C CA . ARG A 1 84 ? -8.830 -4.465 18.503 1.00 85.75 84 ARG A CA 1
ATOM 686 C C . ARG A 1 84 ? -8.344 -5.568 17.560 1.00 85.75 84 ARG A C 1
ATOM 688 O O . ARG A 1 84 ? -7.170 -5.596 17.206 1.00 85.75 84 ARG A O 1
ATOM 695 N N . GLY A 1 85 ? -9.245 -6.453 17.128 1.00 90.19 85 GLY A N 1
ATOM 696 C CA . GLY A 1 85 ? -8.949 -7.476 16.115 1.00 90.19 85 GLY A CA 1
ATOM 697 C C . GLY A 1 85 ? -8.411 -6.905 14.786 1.00 90.19 85 GLY A C 1
ATOM 698 O O . GLY A 1 85 ? -8.190 -5.700 14.673 1.00 90.19 85 GLY A O 1
ATOM 699 N N . PRO A 1 86 ? -8.226 -7.730 13.743 1.00 94.62 86 PRO A N 1
ATOM 700 C CA . PRO A 1 86 ? -7.606 -7.304 12.482 1.00 94.62 86 PRO A CA 1
ATOM 701 C C . PRO A 1 86 ? -8.342 -6.150 11.781 1.00 94.62 86 PRO A C 1
ATOM 703 O O . PRO A 1 86 ? -9.576 -6.133 11.704 1.00 94.62 86 PRO A O 1
ATOM 706 N N . LEU A 1 87 ? -7.605 -5.159 11.271 1.00 96.44 87 LEU A N 1
ATOM 707 C CA . LEU A 1 87 ? -8.154 -4.072 10.459 1.00 96.44 87 LEU A CA 1
ATOM 708 C C . LEU A 1 87 ? -8.167 -4.484 8.992 1.00 96.44 87 LEU A C 1
ATOM 710 O O . LEU A 1 87 ? -7.129 -4.557 8.342 1.00 96.44 87 LEU A O 1
ATOM 714 N N . ASN A 1 88 ? -9.363 -4.685 8.450 1.00 97.50 88 ASN A N 1
ATOM 715 C CA . ASN A 1 88 ? -9.537 -4.935 7.027 1.00 97.50 88 ASN A CA 1
ATOM 716 C C . ASN A 1 88 ? -9.564 -3.624 6.231 1.00 97.50 88 ASN A C 1
ATOM 718 O O . ASN A 1 88 ? -10.195 -2.645 6.640 1.00 97.50 88 ASN A O 1
ATOM 722 N N . ILE A 1 89 ? -8.908 -3.624 5.071 1.00 97.62 89 ILE A N 1
ATOM 723 C CA . ILE A 1 89 ? -8.822 -2.480 4.157 1.00 97.62 89 ILE A CA 1
ATOM 724 C C . ILE A 1 89 ? -9.191 -2.887 2.732 1.00 97.62 89 ILE A C 1
ATOM 726 O O . ILE A 1 89 ? -9.068 -4.056 2.361 1.00 97.62 89 ILE A O 1
ATOM 730 N N 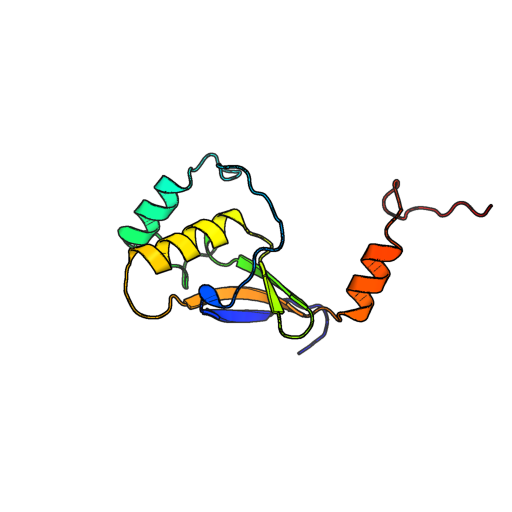. ARG A 1 90 ? -9.633 -1.918 1.922 1.00 97.69 90 ARG A N 1
ATOM 731 C CA . ARG A 1 90 ? -9.974 -2.137 0.511 1.00 97.69 90 ARG A CA 1
ATOM 732 C C . ARG A 1 90 ? -8.781 -1.815 -0.391 1.00 97.69 90 ARG A C 1
ATOM 734 O O . ARG A 1 90 ? -8.257 -0.703 -0.359 1.00 97.69 90 ARG A O 1
ATOM 741 N N . LEU A 1 91 ? -8.394 -2.767 -1.234 1.00 97.38 91 LEU A N 1
ATOM 742 C CA . LEU A 1 91 ? -7.318 -2.634 -2.214 1.00 97.38 91 LEU A CA 1
ATOM 743 C C . LEU A 1 91 ? -7.839 -2.805 -3.641 1.00 97.38 91 LEU A C 1
ATOM 745 O O . LEU A 1 91 ? -8.675 -3.668 -3.890 1.00 97.38 91 LEU A O 1
ATOM 749 N N . LYS A 1 92 ? -7.286 -2.047 -4.588 1.00 97.06 92 LYS A N 1
ATOM 750 C CA . LYS A 1 92 ? -7.289 -2.355 -6.022 1.00 97.06 92 LYS A CA 1
ATOM 751 C C . LYS A 1 92 ? -5.982 -3.073 -6.341 1.00 97.06 92 LYS A C 1
ATOM 753 O O . LYS A 1 92 ? -4.930 -2.440 -6.354 1.00 97.06 92 LYS A O 1
ATOM 758 N N . VAL A 1 93 ? -6.042 -4.387 -6.536 1.00 96.88 93 VAL A N 1
ATOM 759 C CA . VAL A 1 93 ? -4.864 -5.244 -6.702 1.00 96.88 93 VAL A CA 1
ATOM 760 C C . VAL A 1 93 ? -4.679 -5.621 -8.163 1.00 96.88 93 VAL A C 1
ATOM 762 O O . VAL A 1 93 ? -5.519 -6.316 -8.731 1.00 96.88 93 VAL A O 1
ATOM 765 N N . THR A 1 94 ? -3.548 -5.235 -8.741 1.00 95.56 94 THR A N 1
ATOM 766 C CA . THR A 1 94 ? -3.089 -5.743 -10.037 1.00 95.56 94 THR A CA 1
ATOM 767 C C . THR A 1 94 ? -2.141 -6.912 -9.802 1.00 95.56 94 THR A C 1
ATOM 769 O O . THR A 1 94 ? -1.133 -6.775 -9.111 1.00 95.56 94 THR A O 1
ATOM 772 N N . VAL A 1 95 ? -2.453 -8.082 -10.358 1.00 93.94 95 VAL A N 1
ATOM 773 C CA . VAL A 1 95 ? -1.567 -9.251 -10.266 1.00 93.94 95 VAL A CA 1
ATOM 774 C C . VAL A 1 95 ? -0.533 -9.182 -11.382 1.00 93.94 95 VAL A C 1
ATOM 776 O O . VAL A 1 95 ? -0.897 -9.099 -12.556 1.00 93.94 95 VAL A O 1
ATOM 779 N N . VAL A 1 96 ? 0.745 -9.240 -11.012 1.00 91.00 96 VAL A N 1
ATOM 780 C CA . VAL A 1 96 ? 1.870 -9.196 -11.947 1.00 91.00 96 VAL A CA 1
ATOM 781 C C . VAL A 1 96 ? 2.740 -10.433 -11.751 1.00 91.00 96 VAL A C 1
ATOM 783 O O . VAL A 1 96 ? 2.946 -10.922 -10.638 1.00 91.00 96 VAL A O 1
ATOM 786 N N . GLU A 1 97 ? 3.227 -10.974 -12.861 1.00 90.75 97 GLU A N 1
ATOM 787 C CA . GLU A 1 97 ? 4.085 -12.151 -12.864 1.00 90.75 97 GLU A CA 1
ATOM 788 C C . GLU A 1 97 ? 5.507 -11.772 -12.409 1.00 90.75 97 GLU A C 1
ATOM 790 O O . GLU A 1 97 ? 6.057 -10.749 -12.818 1.00 90.75 97 GLU A O 1
ATOM 795 N N . GLN A 1 98 ? 6.093 -12.571 -11.512 1.00 89.25 98 GLN A N 1
ATOM 796 C CA . GLN A 1 98 ? 7.349 -12.221 -10.846 1.00 89.25 98 GLN A CA 1
ATOM 797 C C . GLN A 1 98 ? 8.533 -12.171 -11.818 1.00 89.25 98 GLN A C 1
ATOM 799 O O . GLN A 1 98 ? 9.361 -11.265 -11.707 1.00 89.25 98 GLN A O 1
ATOM 804 N N . ARG A 1 99 ? 8.616 -13.102 -12.778 1.00 89.62 99 ARG A N 1
ATOM 805 C CA . ARG A 1 99 ? 9.683 -13.108 -13.788 1.00 89.62 99 ARG A CA 1
ATOM 806 C C . ARG A 1 99 ? 9.572 -11.892 -14.707 1.00 89.62 99 ARG A C 1
ATOM 808 O O . ARG A 1 99 ? 10.599 -11.325 -15.063 1.00 89.62 99 ARG A O 1
ATOM 815 N N . ALA A 1 100 ? 8.363 -11.446 -15.042 1.00 87.44 100 ALA A N 1
ATOM 816 C CA . ALA A 1 100 ? 8.135 -10.232 -15.819 1.00 87.44 100 ALA A CA 1
ATOM 817 C C . ALA A 1 100 ? 8.649 -8.981 -15.090 1.00 87.44 100 ALA A C 1
ATOM 819 O O . ALA A 1 100 ? 9.363 -8.187 -15.698 1.00 87.44 100 ALA A O 1
ATOM 820 N N . VAL A 1 101 ? 8.366 -8.833 -13.788 1.00 88.19 101 VAL A N 1
ATOM 821 C CA . VAL A 1 101 ? 8.917 -7.721 -12.985 1.00 88.19 101 VAL A CA 1
ATOM 822 C C . VAL A 1 101 ? 10.439 -7.800 -12.920 1.00 88.19 101 VAL A C 1
ATOM 824 O O . VAL A 1 101 ? 11.102 -6.795 -13.149 1.00 88.19 101 VAL A O 1
ATOM 827 N N . ALA A 1 102 ? 10.999 -8.981 -12.645 1.00 86.00 102 ALA A N 1
ATOM 828 C CA . ALA A 1 102 ? 12.446 -9.163 -12.542 1.00 86.00 102 ALA A CA 1
ATOM 829 C C . ALA A 1 102 ? 13.164 -8.800 -13.852 1.00 86.00 102 ALA A C 1
ATOM 831 O O . ALA A 1 102 ? 14.141 -8.053 -13.835 1.00 86.00 102 ALA A O 1
ATOM 832 N N . ARG A 1 103 ? 12.637 -9.270 -14.992 1.00 90.62 103 ARG A N 1
ATOM 833 C CA . ARG A 1 103 ? 13.142 -8.899 -16.319 1.00 90.62 103 ARG A CA 1
ATOM 834 C C . ARG A 1 103 ? 13.046 -7.396 -16.540 1.00 90.62 103 ARG A C 1
ATOM 836 O O . ARG A 1 103 ? 14.041 -6.800 -16.923 1.00 90.62 103 ARG A O 1
ATOM 843 N N . LEU A 1 104 ? 11.890 -6.792 -16.251 1.00 90.00 104 LEU A N 1
ATOM 844 C CA . LEU A 1 104 ? 11.686 -5.358 -16.433 1.00 90.00 104 LEU A CA 1
ATOM 845 C C . LEU A 1 104 ? 12.679 -4.543 -15.605 1.00 90.00 104 LEU A C 1
ATOM 847 O O . LEU A 1 104 ? 13.362 -3.706 -16.171 1.00 90.00 10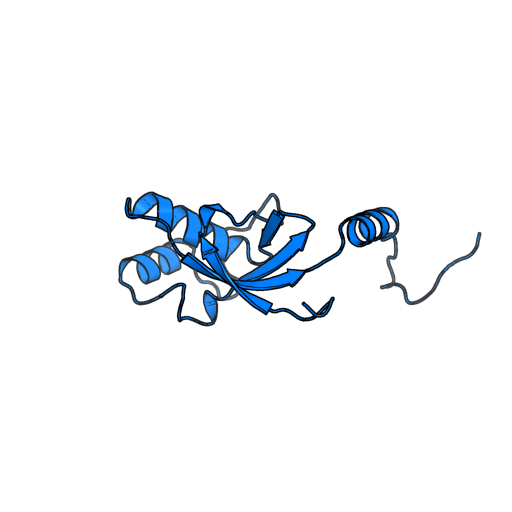4 LEU A O 1
ATOM 851 N N . VAL A 1 105 ? 12.808 -4.807 -14.302 1.00 88.75 105 VAL A N 1
ATOM 852 C CA . VAL A 1 105 ? 13.750 -4.092 -13.422 1.00 88.75 105 VAL A CA 1
ATOM 853 C C . VAL A 1 105 ? 15.186 -4.189 -13.942 1.00 88.75 105 VAL A C 1
ATOM 855 O O . VAL A 1 105 ? 15.911 -3.201 -13.896 1.00 88.75 105 VAL A O 1
ATOM 858 N N . HIS A 1 106 ? 15.587 -5.345 -14.477 1.00 88.12 106 HIS A N 1
ATOM 859 C CA . HIS A 1 106 ? 16.922 -5.529 -15.044 1.00 88.12 106 HIS A CA 1
ATOM 860 C C . HIS A 1 106 ? 17.124 -4.784 -16.374 1.00 88.12 106 HIS A C 1
ATOM 862 O O . HIS A 1 106 ? 18.199 -4.247 -16.624 1.00 88.12 106 HIS A O 1
ATOM 868 N N . THR A 1 107 ? 16.103 -4.734 -17.234 1.00 91.69 107 THR A N 1
ATOM 869 C CA . THR A 1 107 ? 16.219 -4.154 -18.582 1.00 91.69 107 THR A CA 1
ATOM 870 C C . THR A 1 107 ? 15.771 -2.694 -18.679 1.00 91.69 107 THR A C 1
ATOM 872 O O . THR A 1 107 ? 15.981 -2.068 -19.715 1.00 91.69 107 THR A O 1
ATOM 875 N N . TYR A 1 108 ? 15.118 -2.138 -17.652 1.00 91.69 108 TYR A N 1
ATOM 876 C CA . TYR A 1 108 ? 14.553 -0.784 -17.678 1.00 91.69 108 TYR A CA 1
ATOM 877 C C . TYR A 1 108 ? 15.649 0.276 -17.508 1.00 91.69 108 TYR A C 1
ATOM 879 O O . TYR A 1 108 ? 15.841 0.855 -16.443 1.00 91.69 108 TYR A O 1
ATOM 887 N N . THR A 1 109 ? 16.383 0.522 -18.590 1.00 92.25 109 THR A N 1
ATOM 888 C CA . THR A 1 109 ? 17.502 1.477 -18.649 1.00 92.25 109 THR A CA 1
ATOM 889 C C . THR A 1 109 ? 17.192 2.713 -19.492 1.00 92.25 109 THR A C 1
ATOM 891 O O . THR A 1 109 ? 18.010 3.631 -19.580 1.00 92.25 109 THR A O 1
ATOM 894 N N . THR A 1 110 ? 16.019 2.755 -20.132 1.00 92.88 110 THR A N 1
ATOM 895 C CA . THR A 1 110 ? 15.648 3.858 -21.018 1.00 92.88 110 THR A CA 1
ATOM 896 C C . THR A 1 110 ? 15.602 5.200 -20.284 1.00 92.88 110 THR A C 1
ATOM 898 O O . THR A 1 110 ? 15.109 5.302 -19.163 1.00 92.88 110 THR A O 1
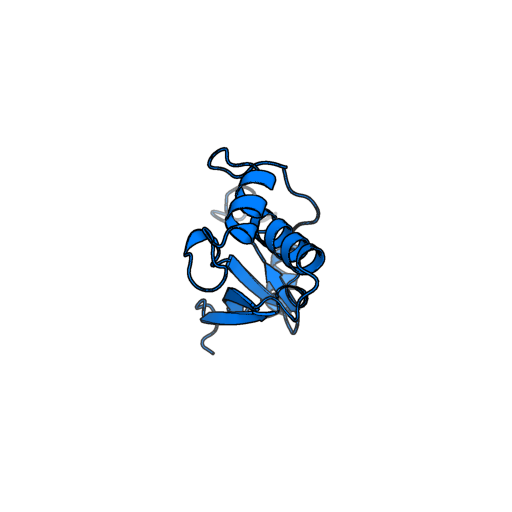ATOM 901 N N . ARG A 1 111 ? 16.083 6.252 -20.956 1.00 91.12 111 ARG A N 1
ATOM 902 C CA . ARG A 1 111 ? 16.013 7.651 -20.499 1.00 91.12 111 ARG A CA 1
ATOM 903 C C . ARG A 1 111 ? 15.086 8.522 -21.348 1.00 91.12 111 ARG A C 1
ATOM 905 O O . ARG A 1 111 ? 14.831 9.664 -20.995 1.00 91.12 111 ARG A O 1
ATOM 912 N N . ASN A 1 112 ? 14.568 7.985 -22.453 1.00 93.00 112 ASN A N 1
ATOM 913 C CA . ASN A 1 112 ? 13.669 8.680 -23.381 1.00 93.00 112 ASN A CA 1
ATOM 914 C C . ASN A 1 112 ? 12.248 8.087 -23.359 1.00 93.00 112 ASN A C 1
ATOM 916 O O . ASN A 1 112 ? 11.492 8.246 -24.316 1.00 93.00 112 ASN A O 1
ATOM 920 N N . GLY A 1 113 ? 11.907 7.358 -22.290 1.00 90.88 113 GLY A N 1
ATOM 921 C CA . GLY A 1 113 ? 10.623 6.668 -22.166 1.00 90.88 113 GLY A CA 1
ATOM 922 C C . GLY A 1 113 ? 10.436 5.522 -23.165 1.00 90.88 113 GLY A C 1
ATOM 923 O O . GLY A 1 113 ? 9.307 5.213 -23.522 1.00 90.88 113 GLY A O 1
ATOM 924 N N . GLY A 1 114 ? 11.525 4.924 -23.652 1.00 91.62 114 GLY A N 1
ATOM 925 C CA . GLY A 1 114 ? 11.504 3.791 -24.579 1.00 91.62 114 GLY A CA 1
ATOM 926 C C . GLY A 1 114 ? 11.152 4.157 -26.021 1.00 91.62 114 GLY A C 1
ATOM 927 O O . GLY A 1 114 ? 10.778 3.278 -26.787 1.00 91.62 114 GLY A O 1
ATOM 928 N N . ARG A 1 115 ? 11.248 5.438 -26.403 1.00 95.81 115 ARG A N 1
ATOM 929 C CA . ARG A 1 115 ? 10.844 5.922 -27.738 1.00 95.81 115 ARG A CA 1
ATOM 930 C C . ARG A 1 115 ? 11.790 5.513 -28.866 1.00 95.81 115 ARG A C 1
ATOM 932 O O . ARG A 1 115 ? 11.383 5.499 -30.020 1.00 95.81 115 ARG A O 1
ATOM 939 N N . SER A 1 116 ? 13.044 5.210 -28.550 1.00 94.38 116 SER A N 1
ATOM 940 C CA . SER A 1 116 ? 14.031 4.730 -29.519 1.00 94.38 116 SER A CA 1
ATOM 941 C C . SER A 1 116 ? 15.113 3.900 -28.834 1.00 94.38 116 SER A C 1
ATOM 943 O O . SER A 1 116 ? 15.330 4.026 -27.624 1.00 94.38 116 SER A O 1
ATOM 945 N N . VAL A 1 117 ? 15.796 3.066 -29.621 1.00 94.50 117 VAL A N 1
ATOM 946 C CA . VAL A 1 117 ? 16.962 2.277 -29.209 1.00 94.50 117 VAL A CA 1
ATOM 947 C C . VAL A 1 117 ? 18.176 2.709 -30.031 1.00 94.50 117 VAL A C 1
ATOM 949 O O . VAL A 1 117 ? 18.056 2.968 -31.226 1.00 94.50 117 VAL A O 1
ATOM 952 N N . HIS A 1 118 ? 19.338 2.809 -29.389 1.00 92.06 118 HIS A N 1
ATOM 953 C CA . HIS A 1 118 ? 20.612 3.029 -30.068 1.00 92.06 118 HIS A CA 1
ATOM 954 C C . HIS A 1 118 ? 21.370 1.701 -30.114 1.00 92.06 118 HIS A C 1
ATOM 956 O O . HIS A 1 118 ? 21.648 1.121 -29.063 1.00 92.06 118 HIS A O 1
ATOM 962 N N . VAL A 1 119 ? 21.662 1.219 -31.321 1.00 90.75 119 VAL A N 1
ATOM 963 C CA . VAL A 1 119 ? 22.478 0.022 -31.554 1.00 90.75 119 VAL A CA 1
ATOM 964 C C . VAL A 1 119 ? 23.942 0.460 -31.598 1.00 90.75 119 VAL A C 1
ATOM 966 O O . VAL A 1 119 ? 24.256 1.421 -32.299 1.00 90.75 119 VAL A O 1
ATOM 969 N N . ARG A 1 120 ? 24.793 -0.200 -30.808 1.00 79.25 120 ARG A N 1
ATOM 970 C CA . ARG A 1 120 ? 26.246 0.007 -30.774 1.00 79.25 120 ARG A CA 1
ATOM 971 C C . ARG A 1 120 ? 26.948 -1.116 -31.511 1.00 79.25 120 ARG A C 1
ATOM 973 O O . ARG A 1 120 ? 26.436 -2.253 -31.403 1.00 79.25 120 ARG A O 1
#

Sequence (120 aa):
ASRGQPMLRVVPVRDVRFAQESIGHEFKDGRTFDQLMDDLASGKARPLVHRFLTLEAVQIGRKVFCLNNRRLHCLKNFEERRRRGPLNIRLKVTVVEQRAVARLVHTYTTRNGGRSVHVR

Secondary structure (DSSP, 8-state):
--TTS-EEEEEEGGGEEESSS---SB-TTS-BHHHHHHHHHHTSS-TTT-GGG-EEEEEETTEEEES-HHHHHHHHHHHHHH-SS--EEEEEEEEE-HHHHHHHHHH---SSTTS-----